Protein AF-A0AAD1P525-F1 (afdb_monomer_lite)

Sequence (66 aa):
MKTYAIDFKSVNVKKETINCISFIQSETLFLAIHTFEEKNRGRGYITLSVREVDKGSEGQWNENVR

Radius of gyration: 13.11 Å; chains: 1; bounding box: 26×31×30 Å

Organism: Citrobacter braakii (NCBI:txid57706)

Foldseek 3Di:
DFKKKWWKWAQDPVRDIDIDIDIDDDPDPVVRVVVVCVVCPPRDMGTDDMDTDDPVCPPPPPPPDD

Structure (mmCIF, N/CA/C/O backbone):
data_AF-A0AAD1P525-F1
#
_entry.id   AF-A0AAD1P525-F1
#
loop_
_atom_site.group_PDB
_atom_site.id
_atom_site.type_symbol
_atom_site.label_atom_id
_atom_site.label_alt_id
_atom_site.label_comp_id
_atom_site.label_asym_id
_atom_site.label_entity_id
_atom_site.label_seq_id
_atom_site.pdbx_PDB_ins_code
_atom_site.Cartn_x
_atom_site.Cartn_y
_atom_site.Cartn_z
_atom_site.occupancy
_atom_site.B_iso_or_equiv
_atom_site.auth_seq_id
_atom_site.auth_comp_id
_atom_site.auth_asym_id
_atom_site.auth_atom_id
_atom_site.pdbx_PDB_model_num
ATOM 1 N N . MET A 1 1 ? -14.836 8.750 10.246 1.00 84.06 1 MET A N 1
ATOM 2 C CA . MET A 1 1 ? -13.916 8.837 9.082 1.00 84.06 1 MET A CA 1
ATOM 3 C C . MET A 1 1 ? -12.619 9.582 9.379 1.00 84.06 1 MET A C 1
ATOM 5 O O . MET A 1 1 ? -12.618 10.795 9.576 1.00 84.06 1 MET A O 1
ATOM 9 N N . LYS A 1 2 ? -11.517 8.830 9.365 1.00 91.31 2 LYS A N 1
ATOM 10 C CA . LYS A 1 2 ? -10.124 9.292 9.419 1.00 91.31 2 LYS A CA 1
ATOM 11 C C . LYS A 1 2 ? -9.504 9.197 8.022 1.00 91.31 2 LYS A C 1
ATOM 13 O O . LYS A 1 2 ? -9.962 8.390 7.210 1.00 91.31 2 LYS A O 1
ATOM 18 N N . THR A 1 3 ? -8.482 9.999 7.737 1.00 94.25 3 THR A N 1
ATOM 19 C CA . THR A 1 3 ? -7.715 9.900 6.486 1.00 94.25 3 THR A CA 1
ATOM 20 C C . THR A 1 3 ? -6.454 9.087 6.740 1.00 94.25 3 THR A C 1
ATOM 22 O O . THR A 1 3 ? -5.733 9.343 7.698 1.00 94.25 3 THR A O 1
ATOM 25 N N . TYR A 1 4 ? -6.172 8.124 5.870 1.00 94.81 4 TYR A N 1
ATOM 26 C CA . TYR A 1 4 ? -4.956 7.323 5.900 1.00 94.81 4 TYR A CA 1
ATOM 27 C C . TYR A 1 4 ? -4.136 7.585 4.642 1.00 94.81 4 TYR A C 1
ATOM 29 O O . TYR A 1 4 ? -4.679 7.550 3.537 1.00 94.81 4 TYR A O 1
ATOM 37 N N . ALA A 1 5 ? -2.839 7.834 4.811 1.00 95.81 5 ALA A N 1
ATOM 38 C CA . ALA A 1 5 ? -1.871 7.885 3.725 1.00 95.81 5 ALA A CA 1
ATOM 39 C C . ALA A 1 5 ? -1.177 6.527 3.605 1.00 95.81 5 ALA A C 1
ATOM 41 O O . ALA A 1 5 ? -0.634 6.018 4.586 1.00 95.81 5 ALA A O 1
ATOM 42 N N . ILE A 1 6 ? -1.203 5.959 2.404 1.00 95.31 6 ILE A N 1
ATOM 43 C CA . ILE A 1 6 ? -0.551 4.702 2.041 1.00 95.31 6 ILE A CA 1
ATOM 44 C C . ILE A 1 6 ? 0.580 5.043 1.082 1.00 95.31 6 ILE A C 1
ATOM 46 O O . ILE A 1 6 ? 0.317 5.459 -0.048 1.00 95.31 6 ILE A O 1
ATOM 50 N N . ASP A 1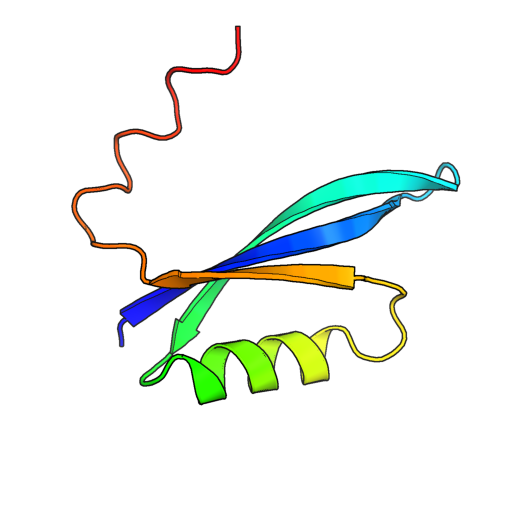 7 ? 1.822 4.870 1.519 1.00 95.75 7 ASP A N 1
ATOM 51 C CA . ASP A 1 7 ? 2.986 4.978 0.645 1.00 95.75 7 ASP A CA 1
ATOM 52 C C . ASP A 1 7 ? 3.228 3.628 -0.025 1.00 95.75 7 ASP A C 1
ATOM 54 O O . ASP A 1 7 ? 3.239 2.582 0.628 1.00 95.75 7 ASP A O 1
ATOM 58 N N . PHE A 1 8 ? 3.442 3.638 -1.334 1.00 94.88 8 PHE A N 1
ATOM 59 C CA . PHE A 1 8 ? 3.668 2.427 -2.112 1.00 94.88 8 PHE A CA 1
ATOM 60 C C . PHE A 1 8 ? 4.610 2.693 -3.284 1.00 94.88 8 PHE A C 1
ATOM 62 O O . PHE A 1 8 ? 4.742 3.819 -3.760 1.00 94.88 8 PHE A O 1
ATOM 69 N N . LYS A 1 9 ? 5.263 1.640 -3.773 1.00 94.75 9 LYS A N 1
ATOM 70 C CA . LYS A 1 9 ? 5.980 1.659 -5.052 1.00 94.75 9 LYS A CA 1
ATOM 71 C C . LYS A 1 9 ? 5.103 1.085 -6.148 1.00 94.75 9 LYS A C 1
ATOM 73 O O . LYS A 1 9 ? 4.403 0.105 -5.913 1.00 94.75 9 LYS A O 1
ATOM 78 N N . SER A 1 10 ? 5.178 1.667 -7.336 1.00 93.12 10 SER A N 1
ATOM 79 C CA . SER A 1 10 ? 4.508 1.171 -8.541 1.00 93.12 10 SER A CA 1
ATOM 80 C C . SER A 1 10 ? 5.418 1.323 -9.755 1.00 93.12 10 SER A C 1
ATOM 82 O O . SER A 1 10 ? 6.381 2.090 -9.721 1.00 93.12 10 SER A O 1
ATOM 84 N N . VAL A 1 11 ? 5.118 0.593 -10.826 1.00 91.38 11 VAL A N 1
ATOM 85 C CA . VAL A 1 11 ? 5.829 0.693 -12.102 1.00 91.38 11 VAL A CA 1
ATOM 86 C C . VAL A 1 11 ? 5.036 1.594 -13.045 1.00 91.38 11 VAL A C 1
ATOM 88 O O . VAL A 1 11 ? 3.863 1.345 -13.321 1.00 91.38 11 VAL A O 1
ATOM 91 N N . ASN A 1 12 ? 5.664 2.658 -13.543 1.00 87.56 12 ASN A N 1
ATOM 92 C CA . ASN A 1 12 ? 5.031 3.566 -14.497 1.00 87.56 12 ASN A CA 1
ATOM 93 C C . ASN A 1 12 ? 5.000 2.972 -15.926 1.00 87.56 12 ASN A C 1
ATOM 95 O O . ASN A 1 12 ? 5.578 1.923 -16.212 1.00 87.56 12 ASN A O 1
ATOM 99 N N . VAL A 1 13 ? 4.372 3.683 -16.869 1.00 87.94 13 VAL A N 1
ATOM 100 C CA . VAL A 1 13 ? 4.283 3.260 -18.284 1.00 87.94 13 VAL A CA 1
ATOM 101 C C . VAL A 1 13 ? 5.645 3.107 -18.979 1.00 87.94 13 VAL A C 1
ATOM 103 O O . VAL A 1 13 ? 5.744 2.409 -19.984 1.00 87.94 13 VAL A O 1
ATOM 106 N N . LYS A 1 14 ? 6.701 3.729 -18.442 1.00 93.44 14 LYS A N 1
ATOM 107 C CA . LYS A 1 14 ? 8.085 3.631 -18.931 1.00 93.44 14 LYS A CA 1
ATOM 108 C C . LYS A 1 14 ? 8.871 2.484 -18.286 1.00 93.44 14 LYS A C 1
ATOM 110 O O . LYS A 1 14 ? 10.057 2.345 -18.560 1.00 93.44 14 LYS A O 1
ATOM 115 N N . LYS A 1 15 ? 8.217 1.636 -17.483 1.00 89.75 15 LYS A N 1
ATOM 116 C CA . LYS A 1 15 ? 8.829 0.539 -16.712 1.00 89.75 15 LYS A CA 1
ATOM 117 C C . LYS A 1 15 ? 9.783 1.001 -15.604 1.00 89.75 15 LYS A C 1
ATOM 119 O O . LYS A 1 15 ? 10.660 0.246 -15.193 1.00 89.75 15 LYS A O 1
ATOM 124 N N . GLU A 1 16 ? 9.601 2.213 -15.094 1.00 92.81 16 GLU A N 1
ATOM 125 C CA . GLU A 1 16 ? 10.394 2.749 -13.986 1.00 92.81 16 GLU A CA 1
ATOM 126 C C . GLU A 1 16 ? 9.628 2.603 -12.670 1.00 92.81 16 GLU A C 1
ATOM 128 O O . GLU A 1 16 ? 8.417 2.841 -12.612 1.00 92.81 16 GLU A O 1
ATOM 133 N N . THR A 1 17 ? 10.339 2.251 -11.600 1.00 92.00 17 THR A N 1
ATOM 134 C CA . THR A 1 17 ? 9.775 2.218 -10.248 1.00 92.00 17 THR A CA 1
ATOM 135 C C . THR A 1 17 ? 9.649 3.636 -9.708 1.00 92.00 17 THR A C 1
ATOM 137 O O . THR A 1 17 ? 10.646 4.341 -9.564 1.00 92.00 17 THR A O 1
ATOM 140 N N . ILE A 1 18 ? 8.432 4.031 -9.353 1.00 92.94 18 ILE A N 1
ATOM 141 C CA . ILE A 1 18 ? 8.118 5.328 -8.755 1.00 92.94 18 ILE A CA 1
ATOM 142 C C . ILE A 1 18 ? 7.561 5.147 -7.342 1.00 92.94 18 ILE A C 1
ATOM 144 O O . ILE A 1 18 ? 6.933 4.131 -7.037 1.00 92.94 18 ILE A O 1
ATOM 148 N N . ASN A 1 19 ? 7.787 6.141 -6.482 1.00 95.00 19 ASN A N 1
ATOM 149 C CA . ASN A 1 19 ? 7.148 6.221 -5.171 1.00 95.00 19 ASN A CA 1
ATOM 150 C C . ASN A 1 19 ? 5.820 6.972 -5.309 1.00 95.00 19 ASN A C 1
ATOM 152 O O . ASN A 1 19 ? 5.745 8.002 -5.979 1.00 95.00 19 ASN A O 1
ATOM 156 N N . CYS A 1 20 ? 4.779 6.458 -4.672 1.00 93.19 20 CYS A N 1
ATOM 157 C CA . CYS A 1 20 ? 3.428 6.986 -4.733 1.00 93.19 20 CYS A CA 1
ATOM 158 C C . CYS A 1 20 ? 2.830 7.070 -3.332 1.00 93.19 20 CYS A C 1
ATOM 160 O O . CYS A 1 20 ? 3.208 6.315 -2.438 1.00 93.19 20 CYS A O 1
ATOM 162 N N . ILE A 1 21 ? 1.864 7.972 -3.168 1.00 94.81 21 ILE A N 1
ATOM 163 C CA . ILE A 1 21 ? 1.087 8.120 -1.939 1.00 94.81 21 ILE A CA 1
ATOM 164 C C . ILE A 1 21 ? -0.392 8.116 -2.321 1.00 94.81 21 ILE A C 1
ATOM 166 O O . ILE A 1 21 ? -0.804 8.841 -3.227 1.00 94.81 21 ILE A O 1
ATOM 170 N N . SER A 1 22 ? -1.190 7.284 -1.654 1.00 93.12 22 SER A N 1
ATOM 171 C CA . SER A 1 22 ? -2.649 7.257 -1.786 1.00 93.12 22 SER A CA 1
ATOM 172 C C . SER A 1 22 ? -3.298 7.722 -0.491 1.00 93.12 22 SER A C 1
ATOM 174 O O . SER A 1 22 ? -2.888 7.297 0.585 1.00 93.12 22 SER A O 1
ATOM 176 N N . PHE A 1 23 ? -4.323 8.567 -0.595 1.00 93.75 23 PHE A N 1
ATOM 177 C CA . PHE A 1 23 ? -5.117 9.019 0.543 1.00 93.75 23 PHE A CA 1
ATOM 178 C C . PHE A 1 23 ? -6.480 8.333 0.522 1.00 93.75 23 PHE A C 1
ATOM 180 O O . PHE A 1 23 ? -7.220 8.434 -0.458 1.00 93.75 23 PHE A O 1
ATOM 187 N N . ILE A 1 24 ? -6.814 7.634 1.604 1.00 93.19 24 ILE A N 1
ATOM 188 C CA . ILE A 1 24 ? -8.066 6.890 1.737 1.00 93.19 24 ILE A CA 1
ATOM 189 C C . ILE A 1 24 ? -8.767 7.314 3.014 1.00 93.19 24 ILE A C 1
ATOM 191 O O . ILE A 1 24 ? -8.190 7.269 4.099 1.00 93.19 24 ILE A O 1
ATOM 195 N N . GLN A 1 25 ? -10.035 7.68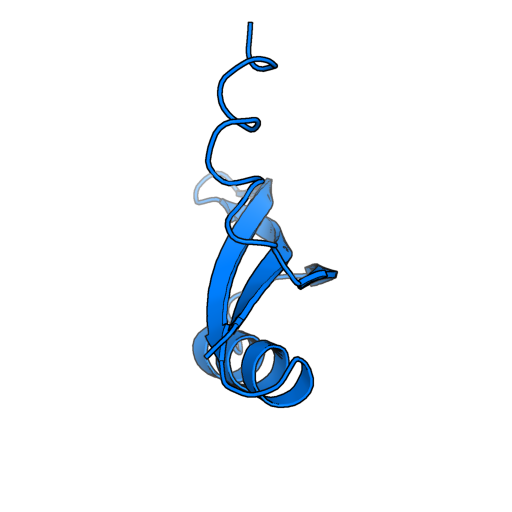9 2.889 1.00 93.19 25 GLN A N 1
ATOM 196 C CA . GLN A 1 25 ? -10.888 7.906 4.045 1.00 93.19 25 GLN A CA 1
ATOM 197 C C . GLN A 1 25 ? -11.513 6.583 4.486 1.00 93.19 25 GLN A C 1
ATOM 199 O O . GLN A 1 25 ? -12.078 5.855 3.672 1.00 93.19 25 GLN A O 1
ATOM 204 N N . SER A 1 26 ? -11.404 6.269 5.773 1.00 93.25 26 SER A N 1
ATOM 205 C CA . SER A 1 26 ? -11.908 5.021 6.344 1.00 93.25 26 SER A CA 1
ATOM 206 C C . SER A 1 26 ? -12.225 5.190 7.830 1.00 93.25 26 SER A C 1
ATOM 208 O O . SER A 1 26 ? -11.727 6.109 8.484 1.00 93.25 26 SER A O 1
ATOM 210 N N . GLU A 1 27 ? -13.060 4.312 8.383 1.00 93.00 27 GLU A N 1
ATOM 211 C CA . GLU A 1 27 ? -13.289 4.250 9.834 1.00 93.00 27 GLU A CA 1
ATOM 212 C C . GLU A 1 27 ? -12.099 3.641 10.580 1.00 93.00 27 GLU A C 1
ATOM 214 O O . GLU A 1 27 ? -11.808 4.029 11.709 1.00 93.00 27 GLU A O 1
ATOM 219 N N . THR A 1 28 ? -11.382 2.712 9.942 1.00 93.50 28 THR A N 1
ATOM 220 C CA . THR A 1 28 ? -10.225 2.041 10.540 1.00 93.50 28 THR A CA 1
ATOM 221 C C . THR A 1 28 ? -9.070 1.909 9.554 1.00 93.50 28 THR A C 1
ATOM 223 O O . THR A 1 28 ? -9.269 1.845 8.334 1.00 93.50 28 THR A O 1
ATOM 226 N N . LEU A 1 29 ? -7.855 1.800 10.101 1.00 91.81 29 LEU A N 1
ATOM 227 C CA . LEU A 1 29 ? -6.629 1.522 9.349 1.00 91.81 29 LEU A CA 1
ATOM 228 C C . LEU A 1 29 ? -6.747 0.218 8.547 1.00 91.81 29 LEU A C 1
ATOM 230 O O . LEU A 1 29 ? -6.390 0.172 7.374 1.00 91.81 29 LEU A O 1
ATOM 234 N N . PHE A 1 30 ? -7.300 -0.827 9.168 1.00 93.06 30 PHE A N 1
ATOM 235 C CA . PHE A 1 30 ? -7.502 -2.127 8.531 1.00 93.06 30 PHE A CA 1
ATOM 236 C C . PHE A 1 30 ? -8.382 -2.019 7.280 1.00 93.06 30 PHE A C 1
ATOM 238 O O . PHE A 1 30 ? -8.013 -2.51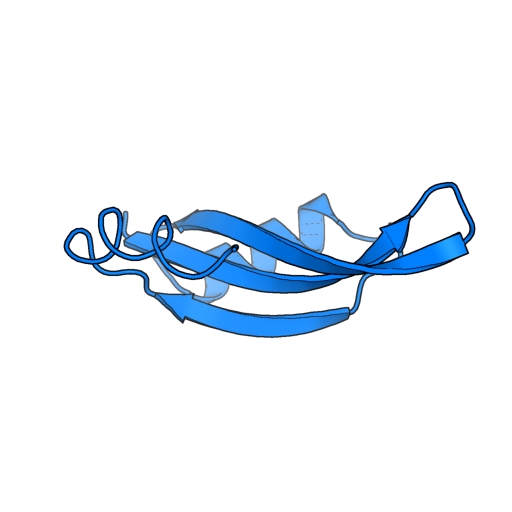6 6.219 1.00 93.06 30 PHE A O 1
ATOM 245 N N . LEU A 1 31 ? -9.514 -1.314 7.380 1.00 94.88 31 LEU A N 1
ATOM 246 C CA . LEU A 1 31 ? -10.413 -1.101 6.246 1.00 94.88 31 LEU A CA 1
ATOM 247 C C . LEU A 1 31 ? -9.763 -0.250 5.145 1.00 94.88 31 LEU A C 1
ATOM 249 O O . LEU A 1 31 ? -10.007 -0.503 3.966 1.00 94.88 31 LEU A O 1
ATOM 253 N N . ALA A 1 32 ? -8.908 0.715 5.505 1.00 94.31 32 ALA A N 1
ATOM 254 C CA . ALA A 1 32 ? -8.171 1.518 4.529 1.00 94.31 32 ALA A CA 1
ATOM 255 C C . ALA A 1 32 ? -7.197 0.654 3.715 1.00 94.31 32 ALA A C 1
ATOM 257 O O . ALA A 1 32 ? -7.195 0.730 2.486 1.00 94.31 32 ALA A O 1
ATOM 258 N N . ILE A 1 33 ? -6.431 -0.208 4.395 1.00 93.50 33 ILE A N 1
ATOM 259 C CA . ILE A 1 33 ? -5.511 -1.160 3.758 1.00 93.50 33 ILE A CA 1
ATOM 260 C C . ILE A 1 33 ? -6.290 -2.126 2.872 1.00 93.50 33 ILE A C 1
ATOM 262 O O . ILE A 1 33 ? -5.987 -2.240 1.692 1.00 93.50 33 ILE A O 1
ATOM 266 N N . HIS A 1 34 ? -7.328 -2.774 3.402 1.00 94.50 34 HIS A N 1
ATOM 267 C CA . HIS A 1 34 ? -8.115 -3.741 2.637 1.00 94.50 34 HIS A CA 1
ATOM 268 C C . HIS A 1 34 ? -8.700 -3.118 1.364 1.00 94.50 34 HIS A C 1
ATOM 270 O O . HIS A 1 34 ? -8.548 -3.660 0.274 1.00 94.50 34 HIS A O 1
ATOM 276 N N . THR A 1 35 ? -9.289 -1.926 1.485 1.00 93.81 35 THR A N 1
ATOM 277 C CA . THR A 1 35 ? -9.850 -1.193 0.344 1.00 93.81 35 THR A CA 1
ATOM 278 C C . THR A 1 35 ? -8.780 -0.847 -0.692 1.00 93.81 35 THR A C 1
ATOM 280 O O . THR A 1 35 ? -9.030 -0.938 -1.896 1.00 93.81 35 THR A O 1
ATOM 283 N N . PHE A 1 36 ? -7.592 -0.426 -0.249 1.00 94.50 36 PHE A N 1
ATOM 284 C CA . PHE A 1 36 ? -6.468 -0.150 -1.142 1.00 94.50 36 PHE A CA 1
ATOM 285 C C . PHE A 1 36 ? -6.017 -1.407 -1.885 1.00 94.50 36 PHE A C 1
ATOM 287 O O . PHE A 1 36 ? -5.878 -1.375 -3.110 1.00 94.50 36 PHE A O 1
ATOM 294 N N . GLU A 1 37 ? -5.823 -2.501 -1.153 1.00 92.94 37 GLU A N 1
ATOM 295 C CA . GLU A 1 37 ? -5.334 -3.765 -1.693 1.00 92.94 37 GLU A CA 1
ATOM 296 C C . GLU A 1 37 ? -6.328 -4.356 -2.704 1.00 92.94 37 GLU A C 1
ATOM 298 O O . GLU A 1 37 ? -5.946 -4.756 -3.803 1.00 92.94 37 GLU A O 1
ATOM 303 N N . GLU A 1 38 ? -7.628 -4.333 -2.399 1.00 93.50 38 GLU A N 1
ATOM 304 C CA . GLU A 1 38 ? -8.666 -4.804 -3.321 1.00 93.50 38 GLU A CA 1
ATOM 305 C C . GLU A 1 38 ? -8.724 -3.989 -4.614 1.00 93.50 38 GLU A C 1
ATOM 307 O O . GLU A 1 38 ? -8.794 -4.562 -5.702 1.00 93.50 38 GLU A O 1
ATOM 312 N N . LYS A 1 39 ? -8.650 -2.654 -4.524 1.00 91.06 39 LYS A N 1
ATOM 313 C CA . LYS A 1 39 ? -8.702 -1.774 -5.705 1.00 91.06 39 LYS A CA 1
ATOM 314 C C . LYS A 1 39 ? -7.486 -1.923 -6.612 1.00 91.06 39 LYS A C 1
ATOM 316 O O . LYS A 1 39 ? -7.595 -1.726 -7.826 1.00 91.06 39 LYS A O 1
ATOM 321 N N . ASN A 1 40 ? -6.331 -2.231 -6.030 1.00 89.56 40 ASN A N 1
ATOM 322 C CA . ASN A 1 40 ? -5.070 -2.297 -6.757 1.00 89.56 40 ASN A CA 1
ATOM 323 C C . ASN A 1 40 ? -4.617 -3.725 -7.063 1.00 89.56 40 ASN A C 1
ATOM 325 O O . ASN A 1 40 ? -3.592 -3.906 -7.723 1.00 89.56 40 ASN A O 1
ATOM 329 N N . ARG A 1 41 ? -5.381 -4.741 -6.650 1.00 88.56 41 ARG A N 1
ATOM 330 C CA . ARG A 1 41 ? -5.064 -6.152 -6.876 1.00 88.56 41 ARG A CA 1
ATOM 331 C C . ARG A 1 41 ? -4.662 -6.411 -8.330 1.00 88.56 41 ARG A C 1
ATOM 333 O O . ARG A 1 41 ? -5.370 -6.044 -9.265 1.00 88.56 41 ARG A O 1
ATOM 340 N N . GLY A 1 42 ? -3.500 -7.037 -8.516 1.00 86.12 42 GLY A N 1
ATOM 341 C CA . GLY A 1 42 ? -2.963 -7.369 -9.840 1.00 86.12 42 GLY A CA 1
ATOM 342 C C . GLY A 1 42 ? -2.304 -6.210 -10.600 1.00 86.12 42 GLY A C 1
ATOM 343 O O . GLY A 1 42 ? -1.834 -6.429 -11.711 1.00 86.12 42 GLY A O 1
ATOM 344 N N . ARG A 1 43 ? -2.216 -5.000 -10.028 1.00 84.81 43 ARG A N 1
ATOM 345 C CA . ARG A 1 43 ? -1.592 -3.830 -10.683 1.00 84.81 43 ARG A CA 1
ATOM 346 C C . ARG A 1 43 ? -0.089 -3.679 -10.430 1.00 84.81 43 ARG A C 1
ATOM 348 O O . ARG A 1 43 ? 0.502 -2.727 -10.921 1.00 84.81 43 ARG A O 1
ATOM 355 N N . GLY A 1 44 ? 0.524 -4.603 -9.687 1.00 82.88 44 GLY A N 1
ATOM 356 C CA . GLY A 1 44 ? 1.971 -4.616 -9.454 1.00 82.88 44 GLY A CA 1
ATOM 357 C C . GLY A 1 44 ? 2.458 -3.420 -8.633 1.00 82.88 44 GLY A C 1
ATOM 358 O O . GLY A 1 44 ? 3.202 -2.582 -9.137 1.00 82.88 44 GLY A O 1
ATOM 359 N N . TYR A 1 45 ? 2.049 -3.354 -7.366 1.00 88.94 45 TYR A N 1
ATOM 360 C CA . TYR A 1 45 ? 2.547 -2.384 -6.392 1.00 88.94 45 TYR A CA 1
ATOM 361 C C . TYR A 1 45 ? 3.148 -3.091 -5.175 1.00 88.94 45 TYR A C 1
ATOM 363 O O . TYR A 1 45 ? 2.898 -4.273 -4.937 1.00 88.94 45 TYR A O 1
ATOM 371 N N . ILE A 1 46 ? 3.933 -2.347 -4.398 1.00 88.44 46 ILE A N 1
ATOM 372 C CA . ILE A 1 46 ? 4.463 -2.784 -3.104 1.00 88.44 46 ILE A CA 1
ATOM 373 C C . ILE A 1 46 ? 4.133 -1.705 -2.078 1.00 88.44 46 ILE A C 1
ATOM 375 O O . ILE A 1 46 ? 4.697 -0.611 -2.139 1.00 88.44 46 ILE A O 1
ATOM 379 N N . THR A 1 47 ? 3.225 -2.006 -1.150 1.00 90.62 47 THR A N 1
ATOM 380 C CA . THR A 1 47 ? 2.920 -1.138 -0.003 1.00 90.62 47 THR A CA 1
ATOM 381 C C . THR A 1 47 ? 4.152 -1.034 0.901 1.00 90.62 47 THR A C 1
ATOM 383 O O . THR A 1 47 ? 4.761 -2.048 1.236 1.00 90.62 47 THR A O 1
ATOM 386 N N . LEU A 1 48 ? 4.539 0.187 1.275 1.00 91.56 48 LEU A N 1
ATOM 387 C CA . LEU A 1 48 ? 5.706 0.461 2.121 1.00 91.56 48 LEU A CA 1
ATOM 388 C C . LEU A 1 48 ? 5.293 0.799 3.554 1.00 91.56 48 LEU A C 1
ATOM 390 O O . LEU A 1 48 ? 5.831 0.240 4.506 1.00 91.56 48 LEU A O 1
ATOM 394 N N . SER A 1 49 ? 4.339 1.717 3.703 1.00 93.00 49 SER A N 1
ATOM 395 C CA . SER A 1 49 ? 3.871 2.195 5.002 1.00 93.00 49 SER A CA 1
ATOM 396 C C . SER A 1 49 ? 2.456 2.734 4.911 1.00 93.00 49 SER A C 1
ATOM 398 O O . SER A 1 49 ? 2.019 3.208 3.863 1.00 93.00 49 SER A O 1
ATOM 400 N N . VAL A 1 50 ? 1.745 2.679 6.036 1.00 93.06 50 VAL A N 1
ATOM 401 C CA . VAL A 1 50 ? 0.428 3.294 6.179 1.00 93.06 50 VAL A CA 1
ATOM 402 C C . VAL A 1 50 ? 0.384 4.080 7.475 1.00 93.06 50 VAL A C 1
ATOM 404 O O . VAL A 1 50 ? 0.776 3.571 8.524 1.00 93.06 50 VAL A O 1
ATOM 407 N N . ARG A 1 51 ? -0.094 5.321 7.400 1.00 93.31 51 ARG A N 1
ATOM 408 C CA . ARG A 1 51 ? -0.214 6.222 8.549 1.00 93.31 51 ARG A CA 1
ATOM 409 C C . ARG A 1 51 ? -1.555 6.937 8.545 1.00 93.31 51 ARG A C 1
ATOM 411 O O . ARG A 1 51 ? -2.074 7.277 7.484 1.00 93.31 51 ARG A O 1
ATOM 418 N N . GLU A 1 52 ? -2.111 7.163 9.729 1.00 93.81 52 GLU A N 1
ATOM 419 C CA . GLU A 1 52 ? -3.216 8.107 9.899 1.00 93.81 52 GLU A CA 1
ATOM 420 C C . GLU A 1 52 ? -2.686 9.530 9.680 1.00 93.81 52 GLU A C 1
ATOM 422 O O . GLU A 1 52 ? -1.567 9.846 10.086 1.00 93.81 52 GLU A O 1
ATOM 427 N N . VAL A 1 53 ? -3.456 10.363 8.988 1.00 91.88 53 VAL A N 1
ATOM 428 C CA . VAL A 1 53 ? -3.124 11.765 8.730 1.00 91.88 53 VAL A CA 1
ATOM 429 C C . VAL A 1 53 ? -4.080 12.624 9.542 1.00 91.88 53 VAL A C 1
ATOM 431 O O . VAL A 1 53 ? -5.291 12.606 9.305 1.00 91.88 53 VAL A O 1
ATOM 434 N N . ASP A 1 54 ? -3.534 13.382 10.489 1.00 80.25 54 ASP A N 1
ATOM 435 C CA . ASP A 1 54 ? -4.310 14.353 11.249 1.00 80.25 54 ASP A CA 1
ATOM 436 C C . ASP A 1 54 ? -4.685 15.543 10.357 1.00 80.25 54 ASP A C 1
ATOM 438 O O . ASP A 1 54 ? -3.885 16.030 9.556 1.00 80.25 54 ASP A O 1
ATOM 442 N N . LYS A 1 55 ? -5.899 16.076 10.534 1.00 61.34 55 LYS A N 1
ATOM 443 C CA . LYS A 1 55 ? -6.415 17.240 9.782 1.00 61.34 55 LYS A CA 1
ATOM 444 C C . LYS A 1 55 ? -5.574 18.523 9.933 1.00 61.34 55 LYS A C 1
ATOM 446 O O . LYS A 1 55 ? -5.838 19.501 9.246 1.00 61.34 55 LYS A O 1
ATOM 451 N N . GLY A 1 56 ? -4.568 18.539 10.811 1.0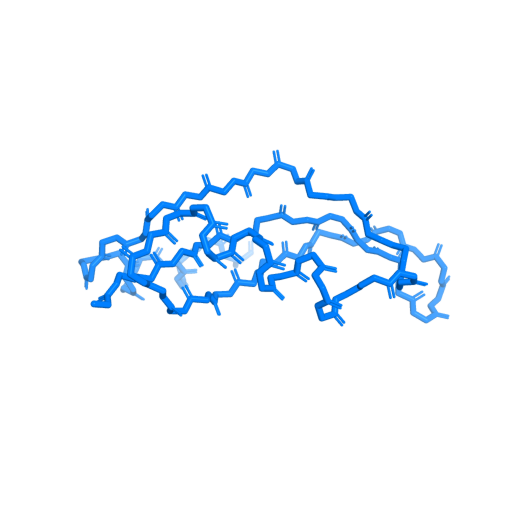0 52.34 56 GLY A N 1
ATOM 452 C CA . GLY A 1 56 ? -3.600 19.634 10.934 1.00 52.34 56 GLY A CA 1
ATOM 453 C C . GLY A 1 56 ? -2.410 19.548 9.967 1.00 52.34 56 GLY A C 1
ATOM 454 O O . GLY A 1 56 ? -1.694 20.531 9.813 1.00 52.34 56 GLY A O 1
ATOM 455 N N . SER A 1 57 ? -2.184 18.404 9.309 1.00 49.31 57 SER A N 1
ATOM 456 C CA . SER A 1 57 ? -1.012 18.166 8.449 1.00 49.31 57 SER A CA 1
ATOM 457 C C . SER A 1 57 ? -1.261 18.449 6.964 1.00 49.31 57 SER A C 1
ATOM 459 O O . SER A 1 57 ? -0.316 18.431 6.178 1.00 49.31 57 SER A O 1
ATOM 461 N N . GLU A 1 58 ? -2.508 18.715 6.557 1.00 48.47 58 GLU A N 1
ATOM 462 C CA . GLU A 1 58 ? -2.868 19.017 5.159 1.00 48.47 58 GLU A CA 1
ATOM 463 C C . GLU A 1 58 ? -2.168 20.287 4.631 1.00 48.47 58 GLU A C 1
ATOM 465 O O . GLU A 1 58 ? -1.959 20.418 3.428 1.00 48.47 58 GLU A O 1
ATOM 470 N N . GLY A 1 59 ? -1.726 21.185 5.523 1.00 44.75 59 GLY A N 1
ATOM 471 C CA . GLY A 1 59 ? -1.012 22.416 5.172 1.00 44.75 59 GLY A CA 1
ATOM 472 C C . GLY A 1 59 ? 0.515 22.311 5.054 1.00 44.75 59 GLY A C 1
ATOM 473 O O . GLY A 1 59 ? 1.132 23.289 4.651 1.00 44.75 59 GLY A O 1
ATOM 474 N N . GLN A 1 60 ? 1.144 21.176 5.389 1.00 42.81 60 GLN A N 1
ATOM 475 C CA . GLN A 1 60 ? 2.609 21.111 5.561 1.00 42.81 60 GLN A CA 1
ATOM 476 C C . GLN A 1 60 ? 3.359 20.335 4.461 1.00 42.81 60 GLN A C 1
ATOM 478 O O . GLN A 1 60 ? 4.587 20.302 4.447 1.00 42.81 60 GLN A O 1
ATOM 483 N N . TRP A 1 61 ? 2.650 19.729 3.502 1.00 46.41 61 TRP A N 1
ATOM 484 C CA . TRP A 1 61 ? 3.271 18.922 2.437 1.00 46.41 61 TRP A CA 1
ATOM 485 C C . TRP A 1 61 ? 3.644 19.708 1.166 1.00 46.41 61 TRP A C 1
ATOM 487 O O . TRP A 1 61 ? 4.211 19.122 0.248 1.00 46.41 61 TRP A O 1
ATOM 497 N N . ASN A 1 62 ? 3.384 21.021 1.113 1.00 44.38 62 ASN A N 1
ATOM 498 C CA . ASN A 1 62 ? 3.676 21.861 -0.061 1.00 44.38 62 ASN A CA 1
ATOM 499 C C . ASN A 1 62 ? 5.038 22.588 -0.028 1.00 44.38 62 ASN A C 1
ATOM 501 O O . ASN A 1 62 ? 5.342 23.302 -0.978 1.00 44.38 62 ASN A O 1
ATOM 505 N N . GLU A 1 63 ? 5.873 22.423 1.006 1.00 40.41 63 GLU A N 1
ATOM 506 C CA . GLU A 1 63 ? 7.096 23.244 1.151 1.00 40.41 63 GLU A CA 1
ATOM 507 C C . GLU A 1 63 ? 8.431 22.553 0.821 1.00 40.41 63 GLU A C 1
ATOM 509 O O . GLU A 1 63 ? 9.435 23.245 0.699 1.00 40.41 63 GLU A O 1
ATOM 514 N N . ASN A 1 64 ? 8.479 21.235 0.586 1.00 37.53 64 ASN A N 1
ATOM 515 C CA . ASN A 1 64 ? 9.759 20.522 0.400 1.00 37.53 64 ASN A CA 1
ATOM 516 C C . ASN A 1 64 ? 9.979 19.895 -0.988 1.00 37.53 64 ASN A C 1
ATOM 518 O O . ASN A 1 64 ? 10.722 18.924 -1.118 1.00 3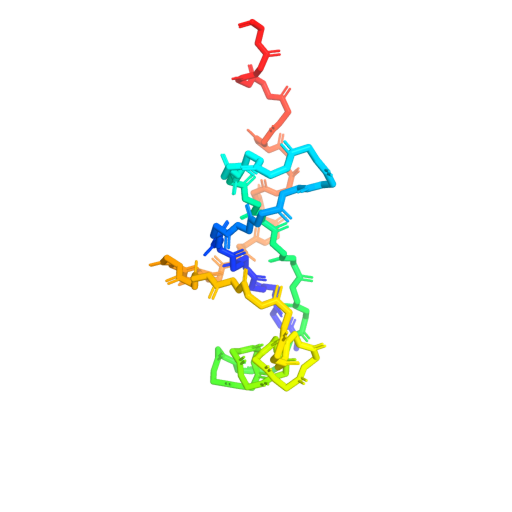7.53 64 ASN A O 1
ATOM 522 N N . VAL A 1 65 ? 9.386 20.464 -2.041 1.00 40.97 65 VAL A N 1
ATOM 523 C CA . VAL A 1 65 ? 9.789 20.163 -3.426 1.00 40.97 65 VAL A CA 1
ATOM 524 C C . VAL A 1 65 ? 10.264 21.455 -4.094 1.00 40.97 65 VAL A C 1
ATOM 526 O O . VAL A 1 65 ? 9.493 22.160 -4.744 1.00 40.97 65 VAL A O 1
ATOM 529 N N . ARG A 1 66 ? 11.543 21.776 -3.893 1.00 36.19 66 ARG A N 1
ATOM 530 C CA . ARG A 1 66 ? 12.327 22.683 -4.737 1.00 36.19 66 ARG A CA 1
ATOM 531 C C . ARG A 1 66 ? 13.584 21.965 -5.192 1.00 36.19 66 ARG A C 1
ATOM 533 O O . ARG A 1 66 ? 14.168 21.250 -4.349 1.00 36.19 66 ARG A O 1
#

pLDDT: mean 83.45, std 18.4, range [36.19, 95.81]

Secondary structure (DSSP, 8-s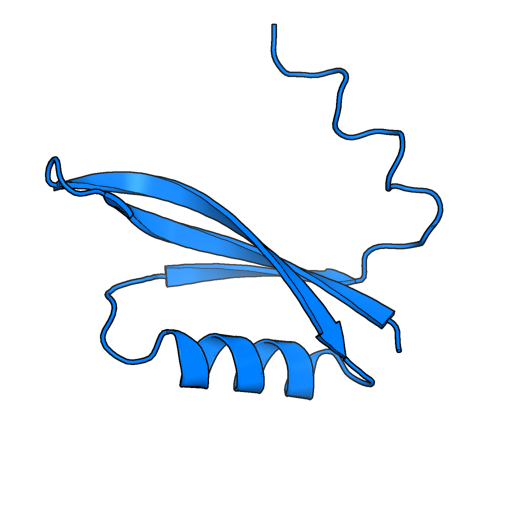tate):
-EEEEEEEEEE-TTS-EEEEEEEEEESSHHHHHHHHHHHHTTS-EEEEEEEEE-TTSTTSTTSS--